Protein AF-W5SFG4-F1 (afdb_monomer_lite)

Sequence (123 aa):
GELVAGAFQVILTVKDKLEKLGNIPEISEELKGKVTDSKNKCKEFVDKVKADSDISKAEATDEHVKKAIDQINTPSGEKGGAELVKLNKSIDDLLIAANNAVNIALVELTTPDKVATSAKKTN

Organism: NCBI:txid1292392

pLDDT: mean 91.22, std 12.88, range [43.53, 98.81]

Radius of gyration: 22.15 Å; chains: 1; bounding box: 49×24×78 Å

Secondary structure (DSSP, 8-state):
-HHHHHHHHHHHHHHHHHHHHHTSTT--HHHHHHHHHHHHHHHHHHHHHHH-TTTSSTT--HHHHHHHH-TTT-TT-TTTHHHHHHHHHHHHHHHHHHHHHHHHHHHHHHSPPTTTT------

Structure (mmCIF, N/CA/C/O backbone):
data_AF-W5SFG4-F1
#
_entry.id   AF-W5SFG4-F1
#
loop_
_atom_site.group_PDB
_atom_site.id
_atom_site.type_symbol
_atom_site.label_atom_id
_atom_site.label_alt_id
_atom_site.label_comp_id
_atom_site.label_asym_id
_atom_site.label_entity_id
_atom_site.label_seq_id
_atom_site.pdbx_PDB_ins_code
_atom_site.Cartn_x
_atom_site.Cartn_y
_atom_site.Cartn_z
_atom_site.occupancy
_atom_site.B_iso_or_equiv
_atom_site.auth_seq_id
_atom_site.auth_comp_id
_atom_site.auth_asym_id
_atom_site.auth_atom_id
_atom_site.pdbx_PDB_model_num
ATOM 1 N N . GLY A 1 1 ? 15.230 -4.708 -13.954 1.00 77.50 1 GLY A N 1
ATOM 2 C CA . GLY A 1 1 ? 13.781 -5.022 -13.926 1.00 77.50 1 GLY A CA 1
ATOM 3 C C . GLY A 1 1 ? 13.362 -5.841 -12.710 1.00 77.50 1 GLY A C 1
ATOM 4 O O . GLY A 1 1 ? 12.329 -5.554 -12.120 1.00 77.50 1 GLY A O 1
ATOM 5 N N . GLU A 1 2 ? 14.156 -6.832 -12.290 1.00 88.88 2 GLU A N 1
ATOM 6 C CA . GLU A 1 2 ? 13.785 -7.789 -11.226 1.00 88.88 2 GLU A CA 1
ATOM 7 C C . GLU A 1 2 ? 13.445 -7.155 -9.869 1.00 88.88 2 GLU A C 1
ATOM 9 O O . GLU A 1 2 ? 12.466 -7.551 -9.242 1.00 88.88 2 GLU A O 1
ATOM 14 N N . LEU A 1 3 ? 14.185 -6.128 -9.436 1.00 92.88 3 LEU A N 1
ATOM 15 C CA . LEU A 1 3 ? 13.883 -5.421 -8.185 1.00 92.88 3 LEU A CA 1
ATOM 16 C C . LEU A 1 3 ? 12.477 -4.792 -8.199 1.00 92.88 3 LEU A C 1
ATOM 18 O O . LEU A 1 3 ? 11.740 -4.891 -7.219 1.00 92.88 3 LEU A O 1
ATOM 22 N N . VAL A 1 4 ? 12.080 -4.197 -9.329 1.00 92.75 4 VAL A N 1
ATOM 23 C CA . VAL A 1 4 ? 10.734 -3.626 -9.506 1.00 92.75 4 VAL A CA 1
ATOM 24 C C . VAL A 1 4 ? 9.683 -4.734 -9.523 1.00 92.75 4 VAL A C 1
ATOM 26 O O . VAL A 1 4 ? 8.631 -4.572 -8.913 1.00 92.75 4 VAL A O 1
ATOM 29 N N . ALA A 1 5 ? 9.972 -5.887 -10.137 1.00 91.19 5 ALA A N 1
ATOM 30 C CA . ALA A 1 5 ? 9.086 -7.049 -10.080 1.00 91.19 5 ALA A CA 1
ATOM 31 C C . ALA A 1 5 ? 8.894 -7.558 -8.638 1.00 91.19 5 ALA A C 1
ATOM 33 O O . ALA A 1 5 ? 7.774 -7.877 -8.242 1.00 91.19 5 ALA A O 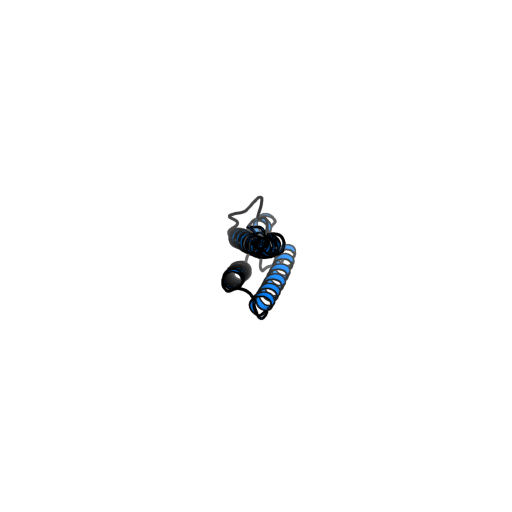1
ATOM 34 N N . GLY A 1 6 ? 9.955 -7.566 -7.825 1.00 94.00 6 GLY A N 1
ATOM 35 C CA . GLY A 1 6 ? 9.873 -7.867 -6.395 1.00 94.00 6 GLY A CA 1
ATOM 36 C C . GLY A 1 6 ? 8.975 -6.882 -5.642 1.00 94.00 6 GLY A C 1
ATOM 37 O O . GLY A 1 6 ? 8.042 -7.298 -4.955 1.00 94.00 6 GLY A O 1
ATOM 38 N N . ALA A 1 7 ? 9.189 -5.575 -5.825 1.00 94.31 7 ALA A N 1
ATOM 39 C CA . ALA A 1 7 ? 8.345 -4.537 -5.226 1.00 94.31 7 ALA A CA 1
ATOM 40 C C . ALA A 1 7 ? 6.875 -4.665 -5.665 1.00 94.31 7 ALA A C 1
ATOM 42 O O . ALA A 1 7 ? 5.959 -4.568 -4.850 1.00 94.31 7 ALA A O 1
ATOM 43 N N . PHE A 1 8 ? 6.642 -4.966 -6.940 1.00 94.44 8 PHE A N 1
ATOM 44 C CA . PHE A 1 8 ? 5.316 -5.214 -7.489 1.00 94.44 8 PHE A CA 1
ATOM 45 C C . PHE A 1 8 ? 4.600 -6.383 -6.789 1.00 94.44 8 PHE A C 1
ATOM 47 O O . PHE A 1 8 ? 3.433 -6.249 -6.420 1.00 94.44 8 PHE A O 1
ATOM 54 N N . GLN A 1 9 ? 5.292 -7.500 -6.532 1.00 96.12 9 GLN A N 1
ATOM 55 C CA . GLN A 1 9 ? 4.722 -8.633 -5.785 1.00 96.12 9 GLN A CA 1
ATOM 56 C C . GLN A 1 9 ? 4.384 -8.274 -4.331 1.00 96.12 9 GLN A C 1
ATOM 58 O O . GLN A 1 9 ? 3.355 -8.707 -3.800 1.00 96.12 9 GLN A O 1
ATOM 63 N N . VAL A 1 10 ? 5.203 -7.435 -3.691 1.00 98.00 10 VAL A N 1
ATOM 64 C CA . VAL A 1 10 ? 4.897 -6.905 -2.355 1.00 98.00 10 VAL A CA 1
ATOM 65 C C . VAL A 1 10 ? 3.605 -6.086 -2.386 1.00 98.00 10 VAL A C 1
ATOM 67 O O . VAL A 1 10 ? 2.718 -6.332 -1.571 1.00 98.00 10 VAL A O 1
ATOM 70 N N . ILE A 1 11 ? 3.436 -5.173 -3.349 1.00 97.81 11 ILE A N 1
ATOM 71 C CA . ILE A 1 11 ? 2.217 -4.348 -3.439 1.00 97.81 11 ILE A CA 1
ATOM 72 C C . ILE A 1 11 ? 0.970 -5.180 -3.772 1.00 97.81 11 ILE A C 1
ATOM 74 O O . ILE A 1 11 ? -0.102 -4.910 -3.225 1.00 97.81 11 ILE A O 1
ATOM 78 N N . LEU A 1 12 ? 1.083 -6.236 -4.585 1.00 97.69 12 LEU A N 1
ATOM 79 C CA . LEU A 1 12 ? -0.019 -7.190 -4.769 1.00 97.69 12 LEU A CA 1
ATOM 80 C C . LEU A 1 12 ? -0.413 -7.866 -3.449 1.00 97.69 12 LEU A C 1
ATOM 82 O O . LEU A 1 12 ? -1.594 -7.924 -3.115 1.00 97.69 12 LEU A O 1
ATOM 86 N N . THR A 1 13 ? 0.570 -8.281 -2.650 1.00 98.50 13 THR A N 1
ATOM 87 C CA . THR A 1 13 ? 0.316 -8.860 -1.323 1.00 98.50 13 THR A CA 1
ATOM 88 C C . THR A 1 13 ? -0.369 -7.857 -0.386 1.00 98.50 13 THR A C 1
ATOM 90 O O . THR A 1 13 ? -1.272 -8.226 0.368 1.00 98.50 13 THR A O 1
ATOM 93 N N . VAL A 1 14 ? 0.023 -6.578 -0.431 1.00 98.50 14 VAL A N 1
ATOM 94 C CA . VAL A 1 14 ? -0.636 -5.499 0.329 1.00 98.50 14 VAL A CA 1
ATOM 95 C C . VAL A 1 14 ? -2.084 -5.319 -0.125 1.00 98.50 14 VAL A C 1
ATOM 97 O O . VAL A 1 14 ? -2.979 -5.261 0.717 1.00 98.50 14 VAL A O 1
ATOM 100 N N . LYS A 1 15 ? -2.344 -5.295 -1.438 1.00 98.25 15 LYS A N 1
ATOM 101 C CA . LYS A 1 15 ? -3.702 -5.213 -1.998 1.00 98.25 15 LYS A CA 1
ATOM 102 C C . LYS A 1 15 ? -4.599 -6.342 -1.484 1.00 98.25 15 LYS A C 1
ATOM 104 O O . LYS A 1 15 ? -5.722 -6.071 -1.061 1.00 98.25 15 LYS A O 1
ATOM 109 N N . ASP A 1 16 ? -4.099 -7.574 -1.465 1.00 98.25 16 ASP A N 1
ATOM 110 C CA . ASP A 1 16 ? -4.851 -8.736 -0.978 1.00 98.25 16 ASP A CA 1
ATOM 111 C C . ASP A 1 16 ? -5.120 -8.659 0.533 1.00 98.25 16 ASP A C 1
ATOM 113 O O . ASP A 1 16 ? -6.181 -9.064 1.013 1.00 98.25 16 ASP A O 1
ATOM 117 N N . LYS A 1 17 ? -4.179 -8.112 1.313 1.00 98.31 17 LYS A N 1
ATOM 118 C CA . LYS A 1 17 ? -4.376 -7.869 2.752 1.00 98.31 17 LYS A CA 1
ATOM 119 C C . LYS A 1 17 ? -5.407 -6.771 3.015 1.00 98.31 17 LYS A C 1
ATOM 121 O O . LYS A 1 17 ? -6.240 -6.953 3.896 1.00 98.31 17 LYS A O 1
ATOM 126 N N . LEU A 1 18 ? -5.393 -5.681 2.247 1.00 98.50 18 LEU A N 1
ATOM 127 C CA . LEU A 1 18 ? -6.399 -4.616 2.334 1.00 98.50 18 LEU A CA 1
ATOM 128 C C . LEU A 1 18 ? -7.791 -5.128 1.954 1.00 98.50 18 LEU A C 1
ATOM 130 O O . LEU A 1 18 ? -8.773 -4.794 2.606 1.00 98.50 18 LEU A O 1
ATOM 134 N N . GLU A 1 19 ? -7.884 -5.992 0.944 1.00 96.81 19 GLU A N 1
ATOM 135 C CA . GLU A 1 19 ? -9.139 -6.654 0.589 1.00 96.81 19 GLU A CA 1
ATOM 136 C C . GLU A 1 19 ? -9.686 -7.513 1.730 1.00 96.81 19 GLU A C 1
ATOM 138 O O . GLU A 1 19 ? -10.862 -7.403 2.066 1.00 96.81 19 GLU A O 1
ATOM 143 N N . LYS A 1 20 ? -8.833 -8.315 2.372 1.00 97.19 20 LYS A N 1
ATOM 144 C CA . LYS A 1 20 ? -9.229 -9.087 3.557 1.00 97.19 20 LYS A CA 1
ATOM 145 C C . LYS A 1 20 ? -9.659 -8.177 4.706 1.00 97.19 20 LYS A C 1
ATOM 147 O O . LYS A 1 20 ? -10.683 -8.448 5.318 1.00 97.19 20 LYS A O 1
ATOM 152 N N . LEU A 1 21 ? -8.911 -7.102 4.962 1.00 97.38 21 LEU A N 1
ATOM 153 C CA . LEU A 1 21 ? -9.196 -6.140 6.028 1.00 97.38 21 LEU A CA 1
ATOM 154 C C . LEU A 1 21 ? -10.554 -5.449 5.835 1.00 97.38 21 LEU A C 1
ATOM 156 O O . LEU A 1 21 ? -11.327 -5.353 6.781 1.00 97.38 21 LEU A O 1
ATOM 160 N N . GLY A 1 22 ? -10.879 -5.026 4.611 1.00 95.06 22 GLY A N 1
ATOM 161 C CA . GLY A 1 22 ? -12.152 -4.362 4.300 1.00 95.06 22 GLY A CA 1
ATOM 162 C C . GLY A 1 22 ? -13.379 -5.277 4.380 1.00 95.06 22 GLY A C 1
ATOM 163 O O . GLY A 1 22 ? -14.503 -4.781 4.417 1.00 95.06 22 GLY A O 1
ATOM 164 N N . ASN A 1 23 ? -13.161 -6.595 4.422 1.00 94.50 23 ASN A N 1
ATOM 165 C CA . ASN A 1 23 ? -14.202 -7.614 4.541 1.00 94.50 23 ASN A CA 1
ATOM 166 C C . ASN A 1 23 ? -14.366 -8.141 5.977 1.00 94.50 23 ASN A C 1
ATOM 168 O O . ASN A 1 23 ? -15.191 -9.029 6.199 1.00 94.50 23 ASN A O 1
ATOM 172 N N . ILE A 1 24 ? -13.584 -7.645 6.944 1.00 94.56 24 ILE A N 1
ATOM 173 C CA . ILE A 1 24 ? -13.750 -8.029 8.349 1.00 94.56 24 ILE A CA 1
ATOM 174 C C . ILE A 1 24 ? -15.105 -7.494 8.848 1.00 94.56 24 ILE A C 1
ATOM 176 O O . ILE A 1 24 ? -15.412 -6.321 8.616 1.00 94.56 24 ILE A O 1
ATOM 180 N N . PRO A 1 25 ? -15.927 -8.324 9.518 1.00 92.69 25 PRO A N 1
ATOM 181 C CA . PRO A 1 25 ? -17.155 -7.862 10.158 1.00 92.69 25 PRO A CA 1
ATOM 182 C C . PRO A 1 25 ? -16.877 -6.730 11.154 1.00 92.69 25 PRO A C 1
ATOM 184 O O . PRO A 1 25 ? -15.813 -6.694 11.760 1.00 92.69 25 PRO A O 1
ATOM 187 N N . GLU A 1 26 ? -17.837 -5.827 11.347 1.00 92.38 26 GLU A N 1
ATOM 188 C CA . GLU A 1 26 ? -17.774 -4.775 12.383 1.00 92.38 26 GLU A CA 1
ATOM 189 C C . GLU A 1 26 ? -16.678 -3.708 12.190 1.00 92.38 26 GLU A C 1
ATOM 191 O O . GLU A 1 26 ? -16.537 -2.817 13.028 1.00 92.38 26 GLU A O 1
ATOM 196 N N . ILE A 1 27 ? -15.938 -3.718 11.072 1.00 94.19 27 ILE A N 1
ATOM 197 C CA . ILE A 1 27 ? -15.079 -2.583 10.719 1.00 94.19 27 ILE A CA 1
ATOM 198 C C . ILE A 1 27 ? -15.938 -1.319 10.568 1.00 94.19 27 ILE A C 1
ATOM 200 O O . ILE A 1 27 ? -16.971 -1.331 9.895 1.00 94.19 27 ILE A O 1
ATOM 204 N N . SER A 1 28 ? -15.517 -0.218 11.196 1.00 94.94 28 SER A N 1
ATOM 205 C CA . SER A 1 28 ? -16.245 1.047 11.094 1.00 94.94 28 SER A CA 1
ATOM 206 C C . SER A 1 28 ? -16.266 1.552 9.648 1.00 94.94 28 SER A C 1
ATOM 208 O O . SER A 1 28 ? -15.322 1.330 8.886 1.00 94.94 28 SER A O 1
ATOM 210 N N . GLU A 1 29 ? -17.320 2.277 9.265 1.00 95.50 29 GLU A N 1
ATOM 211 C CA . GLU A 1 29 ? -17.432 2.839 7.910 1.00 95.50 29 GLU A CA 1
ATOM 212 C C . GLU A 1 29 ? -16.274 3.796 7.577 1.00 95.50 29 GLU A C 1
ATOM 214 O O . GLU A 1 29 ? -15.785 3.809 6.448 1.00 95.50 29 GLU A O 1
ATOM 219 N N . GLU A 1 30 ? -15.761 4.537 8.567 1.00 95.69 30 GLU A N 1
ATOM 220 C CA . GLU A 1 30 ? -14.570 5.378 8.394 1.00 95.69 30 GLU A CA 1
ATOM 221 C C . GLU A 1 30 ? -13.333 4.546 8.020 1.00 95.69 30 GLU A C 1
ATOM 223 O O . GLU A 1 30 ? -12.659 4.835 7.024 1.00 95.69 30 GLU A O 1
ATOM 228 N N . LEU A 1 31 ? -13.038 3.490 8.789 1.00 97.88 31 LEU A N 1
ATOM 229 C CA . LEU A 1 31 ? -11.898 2.615 8.514 1.00 97.88 31 LEU A CA 1
ATOM 230 C C . LEU A 1 31 ? -12.079 1.882 7.185 1.00 97.88 31 LEU A C 1
ATOM 232 O O . LEU A 1 31 ? -11.136 1.788 6.404 1.00 97.88 31 LEU A O 1
ATOM 236 N N . LYS A 1 32 ? -13.295 1.432 6.877 1.00 97.31 32 LYS A N 1
ATOM 237 C CA . LYS A 1 32 ? -13.630 0.786 5.604 1.00 97.31 32 LYS A CA 1
ATOM 238 C C . LYS A 1 32 ? -13.411 1.710 4.405 1.00 97.31 32 LYS A C 1
ATOM 240 O O . LYS A 1 32 ? -12.873 1.272 3.383 1.00 97.31 32 LYS A O 1
ATOM 245 N N . GLY A 1 33 ? -13.769 2.988 4.535 1.00 98.06 33 GLY A N 1
ATOM 246 C CA . GLY A 1 33 ? -13.489 4.016 3.533 1.00 98.06 33 GLY A CA 1
ATOM 247 C C . GLY A 1 33 ? -11.989 4.168 3.274 1.00 98.06 33 GLY A C 1
ATOM 248 O O . GLY A 1 33 ? -11.553 4.117 2.124 1.00 98.06 33 GLY A O 1
ATOM 249 N N . LYS A 1 34 ? -11.182 4.251 4.338 1.00 98.62 34 LYS A N 1
ATOM 250 C CA . LYS A 1 34 ? -9.714 4.356 4.244 1.00 98.62 34 LYS A CA 1
ATOM 251 C C . LYS A 1 34 ? -9.058 3.098 3.670 1.00 98.62 34 LYS A C 1
ATOM 253 O O . LYS A 1 34 ? -8.191 3.202 2.811 1.00 98.62 34 LYS A O 1
ATOM 258 N N . VAL A 1 35 ? -9.520 1.908 4.060 1.00 98.62 35 VAL A N 1
ATOM 259 C CA . VAL A 1 35 ? -9.071 0.636 3.465 1.00 98.62 35 VAL A CA 1
ATOM 260 C C . VAL A 1 35 ? -9.360 0.601 1.963 1.00 98.62 35 VAL A C 1
ATOM 262 O O . VAL A 1 35 ? -8.512 0.172 1.176 1.00 98.62 35 VAL A O 1
ATOM 265 N N . THR A 1 36 ? -10.542 1.067 1.554 1.00 98.31 36 THR A N 1
ATOM 266 C CA . THR A 1 36 ? -10.934 1.134 0.140 1.00 98.31 3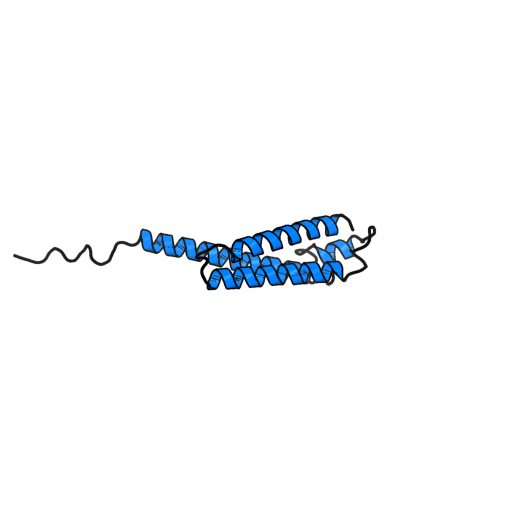6 THR A CA 1
ATOM 267 C C . THR A 1 36 ? -10.049 2.103 -0.639 1.00 98.31 36 THR A C 1
ATOM 269 O O . THR A 1 36 ? -9.590 1.757 -1.728 1.00 98.31 36 THR A O 1
ATOM 272 N N . ASP A 1 37 ? -9.757 3.279 -0.079 1.00 98.69 37 ASP A N 1
ATOM 273 C CA . ASP A 1 37 ? -8.840 4.241 -0.694 1.00 98.69 37 ASP A CA 1
ATOM 274 C C . ASP A 1 37 ? -7.437 3.643 -0.882 1.00 98.69 37 ASP A C 1
ATOM 276 O O . ASP A 1 37 ? -6.939 3.591 -2.009 1.00 98.69 37 ASP A O 1
ATOM 280 N N . SER A 1 38 ? -6.846 3.054 0.164 1.00 98.81 38 SER A N 1
ATOM 281 C CA . SER A 1 38 ? -5.544 2.382 0.049 1.00 98.81 38 SER A CA 1
ATOM 282 C C . SER A 1 38 ? -5.552 1.248 -0.976 1.00 98.81 38 SER A C 1
ATOM 284 O O . SER A 1 38 ? -4.607 1.101 -1.753 1.00 98.81 38 SER A O 1
ATOM 286 N N . LYS A 1 39 ? -6.634 0.459 -1.049 1.00 98.50 39 LYS A N 1
ATOM 287 C CA . LYS A 1 39 ? -6.781 -0.607 -2.054 1.00 98.50 39 LYS A CA 1
ATOM 288 C C . LYS A 1 39 ? -6.797 -0.033 -3.474 1.00 98.50 39 LYS A C 1
ATOM 290 O O . LYS A 1 39 ? -6.170 -0.607 -4.371 1.00 98.50 39 LYS A O 1
ATOM 295 N N . ASN A 1 40 ? -7.470 1.098 -3.682 1.00 98.56 40 ASN A N 1
ATOM 296 C CA . ASN A 1 40 ? -7.481 1.799 -4.963 1.00 98.56 40 ASN A CA 1
ATOM 297 C C . ASN A 1 40 ? -6.087 2.334 -5.317 1.00 98.56 40 ASN A C 1
ATOM 299 O O . ASN A 1 40 ? -5.653 2.165 -6.455 1.00 98.56 40 ASN A O 1
ATOM 303 N N . LYS A 1 41 ? -5.331 2.867 -4.347 1.00 98.75 41 LYS A N 1
ATOM 304 C CA . LYS A 1 41 ? -3.939 3.299 -4.563 1.00 98.75 41 LYS A CA 1
ATOM 305 C C . LYS A 1 41 ? -2.983 2.152 -4.882 1.00 98.75 41 LYS A C 1
ATOM 307 O O . LYS A 1 41 ? -2.137 2.307 -5.761 1.00 98.75 41 LYS A O 1
ATOM 312 N N . CYS A 1 42 ? -3.169 0.970 -4.287 1.00 98.38 42 CYS A N 1
ATOM 313 C CA . CYS A 1 42 ? -2.450 -0.231 -4.723 1.00 98.38 42 CYS A CA 1
ATOM 314 C C . CYS A 1 42 ? -2.732 -0.547 -6.196 1.00 98.38 42 CYS A C 1
ATOM 316 O O . CYS A 1 42 ? -1.815 -0.885 -6.943 1.00 98.38 42 CYS A O 1
ATOM 318 N N . LYS A 1 43 ? -3.999 -0.448 -6.620 1.00 97.88 43 LYS A N 1
ATOM 319 C CA . LYS A 1 43 ? -4.390 -0.695 -8.011 1.00 97.88 43 LYS A CA 1
ATOM 320 C C . LYS A 1 43 ? -3.763 0.331 -8.960 1.00 97.88 43 LYS A C 1
ATOM 322 O O . LYS A 1 43 ? -3.215 -0.078 -9.975 1.00 97.88 43 LYS A O 1
ATOM 327 N N . GLU A 1 44 ? -3.790 1.619 -8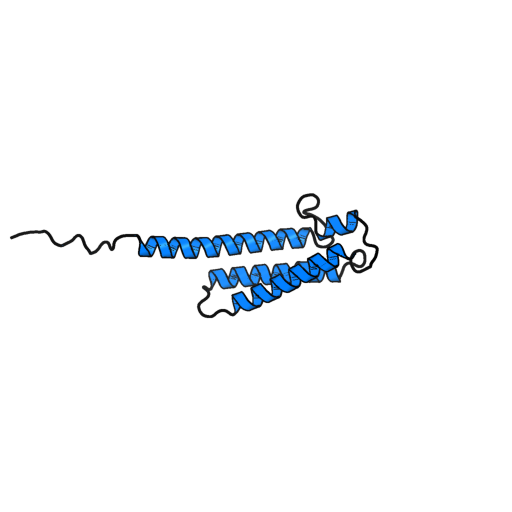.614 1.00 98.25 44 GLU A N 1
ATOM 328 C CA . GLU A 1 44 ? -3.143 2.685 -9.397 1.00 98.25 44 GLU A CA 1
ATOM 329 C C . GLU A 1 44 ? -1.650 2.390 -9.627 1.00 98.25 44 GLU A C 1
ATOM 331 O O . GLU A 1 44 ? -1.190 2.427 -10.768 1.00 98.25 44 GLU A O 1
ATOM 336 N N . PHE A 1 45 ? -0.911 2.020 -8.573 1.00 97.81 45 PHE A N 1
ATOM 337 C CA . PHE A 1 45 ? 0.502 1.640 -8.684 1.00 97.81 45 PHE A CA 1
ATOM 338 C C . PHE A 1 45 ? 0.708 0.417 -9.588 1.00 97.81 45 PHE A C 1
ATOM 340 O O . PHE A 1 45 ? 1.522 0.444 -10.510 1.00 97.81 45 PHE A O 1
ATOM 347 N N . VAL A 1 46 ? -0.046 -0.658 -9.342 1.00 96.19 46 VAL A N 1
ATOM 348 C CA . VAL A 1 46 ? 0.047 -1.916 -10.100 1.00 96.19 46 VAL A CA 1
ATOM 349 C C . VAL A 1 46 ? -0.231 -1.688 -11.583 1.00 96.19 46 VAL A C 1
ATOM 351 O O . VAL A 1 46 ? 0.492 -2.215 -12.428 1.00 96.19 46 VAL A O 1
ATOM 354 N N . ASP A 1 47 ? -1.258 -0.908 -11.908 1.00 96.12 47 ASP A N 1
ATOM 355 C CA . ASP A 1 47 ? -1.626 -0.613 -13.290 1.00 96.12 47 ASP A CA 1
ATOM 356 C C . ASP A 1 47 ? -0.564 0.249 -13.977 1.00 96.12 47 ASP A C 1
ATOM 358 O O . ASP A 1 47 ? -0.199 -0.040 -15.117 1.00 96.12 47 ASP A O 1
ATOM 362 N N . LYS A 1 48 ? -0.013 1.251 -13.275 1.00 95.75 48 LYS A N 1
ATOM 363 C CA . LYS A 1 48 ? 1.087 2.072 -13.793 1.00 95.75 48 LYS A CA 1
ATOM 364 C C . LYS A 1 48 ? 2.305 1.213 -14.133 1.00 95.75 48 LYS A C 1
ATOM 366 O O . LYS A 1 48 ? 2.813 1.305 -15.246 1.00 95.75 48 LYS A O 1
ATOM 371 N N . VAL A 1 49 ? 2.734 0.352 -13.208 1.00 93.19 49 VAL A N 1
ATOM 372 C CA . VAL A 1 49 ? 3.910 -0.510 -13.404 1.00 93.19 49 VAL A CA 1
ATOM 373 C C . VAL A 1 49 ? 3.701 -1.506 -14.547 1.00 93.19 49 VAL A C 1
ATOM 375 O O . VAL A 1 49 ? 4.619 -1.743 -15.326 1.00 93.19 49 VAL A O 1
ATOM 378 N N . LYS A 1 50 ? 2.493 -2.068 -14.694 1.00 91.81 50 LYS A N 1
ATOM 379 C CA . LYS A 1 50 ? 2.166 -2.979 -15.805 1.00 91.81 50 LYS A CA 1
ATOM 380 C C . LYS A 1 50 ? 2.158 -2.298 -17.170 1.00 91.81 50 LYS A C 1
ATOM 382 O O . LYS A 1 50 ? 2.470 -2.948 -18.163 1.00 91.81 50 LYS A O 1
ATOM 387 N N . ALA A 1 51 ? 1.738 -1.037 -17.226 1.00 92.69 51 ALA A N 1
ATOM 388 C CA . ALA A 1 51 ? 1.631 -0.287 -18.473 1.00 92.69 51 ALA A CA 1
ATOM 389 C C . ALA A 1 51 ? 2.989 0.221 -18.988 1.00 92.69 51 ALA A C 1
ATOM 391 O O . ALA A 1 51 ? 3.091 0.600 -20.154 1.00 92.69 51 ALA A O 1
ATOM 392 N N . ASP A 1 52 ? 4.023 0.241 -18.144 1.00 91.75 52 ASP A N 1
ATOM 393 C CA . ASP A 1 52 ? 5.322 0.815 -18.477 1.00 91.75 52 ASP A CA 1
ATOM 394 C C . ASP A 1 52 ? 6.300 -0.238 -19.027 1.00 91.75 52 ASP A C 1
ATOM 396 O O . ASP A 1 52 ? 6.801 -1.114 -18.316 1.00 91.75 52 ASP A O 1
ATOM 400 N N . SER A 1 53 ? 6.603 -0.125 -20.323 1.00 89.19 53 SER A N 1
ATOM 401 C CA . SER A 1 53 ? 7.459 -1.077 -21.035 1.00 89.19 53 SER A CA 1
ATOM 402 C C . SER A 1 53 ? 8.935 -1.035 -20.641 1.00 89.19 53 SER A C 1
ATOM 404 O O . SER A 1 53 ? 9.682 -1.936 -21.032 1.00 89.19 53 SER A O 1
ATOM 406 N N . ASP A 1 54 ? 9.377 0.006 -19.934 1.00 88.44 54 ASP A N 1
ATOM 407 C CA . ASP A 1 54 ? 10.787 0.200 -19.584 1.00 88.44 54 ASP A CA 1
ATOM 408 C C . ASP A 1 54 ? 11.165 -0.548 -18.304 1.00 88.44 54 ASP A C 1
ATOM 410 O O . ASP A 1 54 ? 12.329 -0.892 -18.100 1.00 88.44 54 ASP A O 1
ATOM 414 N N . ILE A 1 55 ? 10.177 -0.826 -17.449 1.00 86.00 55 ILE A N 1
ATOM 415 C CA . ILE A 1 55 ? 10.344 -1.604 -16.215 1.00 86.00 55 ILE A CA 1
ATOM 416 C C . ILE A 1 55 ? 9.756 -3.013 -16.306 1.00 86.00 55 ILE A C 1
ATOM 418 O O . ILE A 1 55 ? 10.179 -3.885 -15.548 1.00 86.00 55 ILE A O 1
ATOM 422 N N . SER A 1 56 ? 8.855 -3.279 -17.260 1.00 74.31 56 SER A N 1
ATOM 423 C CA . SER A 1 56 ? 8.295 -4.617 -17.504 1.00 74.31 56 SER A CA 1
ATOM 424 C C . SER A 1 56 ? 9.256 -5.579 -18.226 1.00 74.31 56 SER A C 1
ATOM 426 O O . SER A 1 56 ? 8.892 -6.723 -18.498 1.00 74.31 56 SER A O 1
ATOM 428 N N . LYS A 1 57 ? 10.467 -5.126 -18.574 1.00 72.12 57 LYS A N 1
ATOM 429 C CA . LYS A 1 57 ? 11.522 -5.906 -19.240 1.00 72.12 57 LYS A CA 1
ATOM 430 C C . LYS A 1 57 ? 12.685 -6.174 -18.276 1.00 72.12 57 LYS A C 1
ATOM 432 O O . LYS A 1 57 ? 12.878 -5.456 -17.292 1.00 72.12 57 LYS A O 1
ATOM 437 N N . ALA A 1 58 ? 13.491 -7.199 -18.564 1.00 67.69 58 ALA A N 1
ATOM 438 C CA . ALA A 1 58 ? 14.626 -7.586 -17.718 1.00 67.69 58 ALA A CA 1
ATOM 439 C C . ALA A 1 58 ? 15.623 -6.423 -17.493 1.00 67.69 58 ALA A C 1
ATOM 441 O O . ALA A 1 58 ? 16.083 -6.211 -16.367 1.00 67.69 58 ALA A O 1
ATOM 442 N N . GLU A 1 59 ? 15.842 -5.585 -18.511 1.00 79.06 59 GLU A N 1
ATOM 443 C CA . GLU A 1 59 ? 16.879 -4.540 -18.551 1.00 79.06 59 GLU A CA 1
ATOM 444 C C . GLU A 1 59 ? 16.407 -3.134 -18.123 1.00 79.06 59 GLU A C 1
ATOM 446 O O . GLU A 1 59 ? 16.731 -2.129 -18.751 1.00 79.06 59 GLU A O 1
ATOM 451 N N . ALA A 1 60 ? 15.627 -3.025 -17.043 1.00 88.81 60 ALA A N 1
ATOM 452 C CA . ALA A 1 60 ? 15.350 -1.703 -16.463 1.00 88.81 60 ALA A CA 1
ATOM 453 C C . ALA A 1 60 ? 16.647 -1.054 -15.940 1.00 88.81 60 ALA A C 1
ATOM 455 O O . ALA A 1 60 ? 17.333 -1.661 -15.115 1.00 88.81 60 ALA A O 1
ATOM 456 N N . THR A 1 61 ? 16.941 0.173 -16.381 1.00 93.12 61 THR A N 1
ATOM 457 C CA . THR A 1 61 ? 18.072 0.974 -15.889 1.00 93.12 61 THR A CA 1
ATOM 458 C C . THR A 1 61 ? 17.835 1.446 -14.455 1.00 93.12 61 THR A C 1
ATOM 460 O O . THR A 1 61 ? 16.691 1.535 -14.002 1.00 93.12 61 THR A O 1
ATOM 463 N N . ASP A 1 62 ? 18.900 1.829 -13.753 1.00 93.69 62 ASP A N 1
ATOM 464 C CA . ASP A 1 62 ? 18.804 2.393 -12.401 1.00 93.69 62 ASP A CA 1
ATOM 465 C C . ASP A 1 62 ? 17.865 3.602 -12.330 1.00 93.69 62 ASP A C 1
ATOM 467 O O . ASP A 1 62 ? 17.111 3.755 -11.370 1.00 93.69 62 ASP A O 1
ATOM 471 N N . GLU A 1 63 ? 17.874 4.457 -13.354 1.00 95.00 63 GLU A N 1
ATOM 472 C CA . GLU A 1 63 ? 16.973 5.607 -13.433 1.00 95.00 63 GLU A CA 1
ATOM 473 C C . GLU A 1 63 ? 15.504 5.169 -13.525 1.00 95.00 63 GLU A C 1
ATOM 475 O O . GLU A 1 63 ? 14.648 5.718 -12.828 1.00 95.00 63 GLU A O 1
ATOM 480 N N . HIS A 1 64 ? 15.203 4.154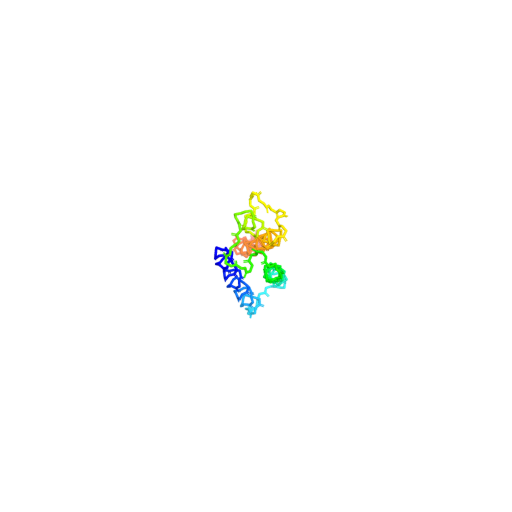 -14.342 1.00 94.81 64 HIS A N 1
ATOM 481 C CA . HIS A 1 64 ? 13.850 3.610 -14.454 1.00 94.81 64 HIS A CA 1
ATOM 482 C C . HIS A 1 64 ? 13.389 2.951 -13.156 1.00 94.81 64 HIS A C 1
ATOM 484 O O . HIS A 1 64 ? 12.253 3.165 -12.734 1.00 94.81 64 HIS A O 1
ATOM 490 N N . VAL A 1 65 ? 14.273 2.199 -12.494 1.00 95.19 65 VAL A N 1
ATOM 491 C CA . VAL A 1 65 ? 13.993 1.595 -11.187 1.00 95.19 65 VAL A CA 1
ATOM 492 C C . VAL A 1 65 ? 13.683 2.683 -10.155 1.00 95.19 65 VAL A C 1
ATOM 494 O O . VAL A 1 65 ? 12.654 2.609 -9.486 1.00 95.19 65 VAL A O 1
ATOM 497 N N . LYS A 1 66 ? 14.498 3.741 -10.071 1.00 96.38 66 LYS A N 1
ATOM 498 C CA . LYS A 1 66 ? 14.261 4.868 -9.152 1.00 96.38 66 LYS A CA 1
ATOM 499 C C . LYS A 1 66 ? 12.918 5.552 -9.406 1.00 96.38 66 LYS A C 1
ATOM 501 O O . LYS A 1 66 ? 12.126 5.704 -8.482 1.00 96.38 66 LYS A O 1
ATOM 506 N N . LYS A 1 67 ? 12.599 5.856 -10.669 1.00 96.69 67 LYS A N 1
ATOM 507 C CA . LYS A 1 67 ? 11.301 6.434 -11.068 1.00 96.69 67 LYS A CA 1
ATOM 508 C C . LYS A 1 67 ? 10.095 5.530 -10.770 1.00 96.69 67 LYS A C 1
ATOM 510 O O . LYS A 1 67 ? 8.966 6.020 -10.810 1.00 96.69 67 LYS A O 1
ATOM 515 N N . ALA A 1 68 ? 10.302 4.242 -10.501 1.00 95.81 68 ALA A N 1
ATOM 516 C CA . ALA A 1 68 ? 9.239 3.305 -10.156 1.00 95.81 68 ALA A CA 1
ATOM 517 C C . ALA A 1 68 ? 9.061 3.121 -8.641 1.00 95.81 68 ALA A C 1
ATOM 519 O O . ALA A 1 68 ? 7.924 3.032 -8.185 1.00 95.81 68 ALA A O 1
ATOM 520 N N . ILE A 1 69 ? 10.152 3.041 -7.864 1.00 96.75 69 ILE A N 1
ATOM 521 C CA . ILE A 1 69 ? 10.084 2.596 -6.456 1.00 96.75 69 ILE A CA 1
ATOM 522 C C . ILE A 1 69 ? 10.871 3.450 -5.448 1.00 96.75 69 ILE A C 1
ATOM 524 O O . ILE A 1 69 ? 10.713 3.247 -4.245 1.00 96.75 69 ILE A O 1
ATOM 528 N N . ASP A 1 70 ? 11.698 4.406 -5.883 1.00 97.38 70 ASP A N 1
ATOM 529 C CA . ASP A 1 70 ? 12.436 5.290 -4.970 1.00 97.38 70 ASP A CA 1
ATOM 530 C C . ASP A 1 70 ? 11.588 6.509 -4.593 1.00 97.38 70 ASP A C 1
ATOM 532 O O . ASP A 1 70 ? 11.682 7.588 -5.177 1.00 97.38 70 ASP A O 1
ATOM 536 N N . GLN A 1 71 ? 10.743 6.328 -3.583 1.00 94.94 71 GLN A N 1
ATOM 537 C CA . GLN A 1 71 ? 9.861 7.385 -3.091 1.00 94.94 71 GLN A CA 1
ATOM 538 C C . GLN A 1 71 ? 10.587 8.552 -2.402 1.00 94.94 71 GLN A C 1
ATOM 540 O O . GLN A 1 71 ? 9.976 9.595 -2.195 1.00 94.94 71 GLN A O 1
ATOM 545 N N . ILE A 1 72 ? 11.853 8.386 -2.004 1.00 94.75 72 ILE A N 1
ATOM 546 C CA . ILE A 1 72 ? 12.591 9.414 -1.257 1.00 94.75 72 ILE A CA 1
ATOM 547 C C . ILE A 1 72 ? 13.308 10.329 -2.240 1.00 94.75 72 ILE A C 1
ATOM 549 O O . ILE A 1 72 ? 13.135 11.546 -2.203 1.00 94.75 72 ILE A O 1
ATOM 553 N N . ASN A 1 73 ? 14.095 9.744 -3.142 1.00 96.56 73 ASN A N 1
ATOM 554 C CA . ASN A 1 73 ? 14.898 10.516 -4.084 1.00 96.56 73 ASN A CA 1
ATOM 555 C C . ASN A 1 73 ? 14.144 10.803 -5.385 1.00 96.56 73 ASN A C 1
ATOM 557 O O . ASN A 1 73 ? 14.569 11.650 -6.168 1.00 96.56 73 ASN A O 1
ATOM 561 N N . THR A 1 74 ? 13.053 10.087 -5.670 1.00 96.44 74 THR A N 1
ATOM 562 C CA . THR A 1 74 ? 12.267 10.250 -6.903 1.00 96.44 74 THR A CA 1
ATOM 563 C C . THR A 1 74 ? 10.749 10.199 -6.640 1.00 96.44 74 THR A C 1
ATOM 565 O O . THR A 1 74 ? 10.029 9.451 -7.304 1.00 96.44 74 THR A O 1
ATOM 568 N N . PRO A 1 75 ? 10.211 11.024 -5.714 1.00 95.50 75 PRO A N 1
ATOM 569 C CA . PRO A 1 75 ? 8.801 10.975 -5.300 1.00 95.50 75 PRO A CA 1
ATOM 570 C C . PRO A 1 75 ? 7.809 11.274 -6.433 1.00 95.50 75 PRO A C 1
ATOM 572 O O . PRO A 1 75 ? 6.686 10.783 -6.424 1.00 95.50 75 PRO A O 1
ATOM 575 N N . SER A 1 76 ? 8.225 12.054 -7.433 1.00 96.94 76 SER A N 1
ATOM 576 C CA . SER A 1 76 ? 7.440 12.337 -8.644 1.00 96.94 76 SER A CA 1
ATOM 577 C C . SER A 1 76 ? 7.760 11.368 -9.786 1.00 96.94 76 SER A C 1
ATOM 579 O O . SER A 1 76 ? 7.563 11.697 -10.952 1.00 96.94 76 SER A O 1
ATOM 581 N N . GLY A 1 77 ? 8.311 10.194 -9.469 1.00 96.06 77 GLY A N 1
ATOM 582 C CA . GLY A 1 77 ? 8.703 9.188 -10.443 1.00 96.06 77 GLY A CA 1
ATOM 583 C C . GLY A 1 77 ? 7.526 8.755 -11.316 1.00 96.06 77 GLY A C 1
ATOM 584 O O . GLY A 1 77 ? 6.513 8.260 -10.827 1.00 96.06 77 GLY A O 1
ATOM 585 N N . GLU A 1 78 ? 7.665 8.937 -12.626 1.00 95.44 78 GLU A N 1
ATOM 586 C CA . GLU A 1 78 ? 6.564 8.779 -13.587 1.00 95.44 78 GLU A CA 1
ATOM 587 C C . GLU A 1 78 ? 6.217 7.313 -13.902 1.00 95.44 78 GLU A C 1
ATOM 589 O O . GLU A 1 78 ? 5.202 7.045 -14.550 1.00 95.44 78 GLU A O 1
ATOM 594 N N . LYS A 1 79 ? 7.038 6.369 -13.417 1.00 95.06 79 LYS A N 1
ATOM 595 C CA . LYS A 1 79 ? 6.933 4.923 -13.674 1.00 95.06 79 LYS A CA 1
ATOM 596 C C . LYS A 1 79 ? 6.325 4.135 -12.506 1.00 95.06 79 LYS A C 1
ATOM 598 O O . LYS A 1 79 ? 6.502 2.925 -12.416 1.00 95.06 79 LYS A O 1
ATOM 603 N N . GLY A 1 80 ? 5.652 4.822 -11.585 1.00 95.31 80 GLY A N 1
ATOM 604 C CA . GLY A 1 80 ? 5.054 4.233 -10.383 1.00 95.31 80 GLY A CA 1
ATOM 605 C C . GLY A 1 80 ? 5.466 4.923 -9.085 1.00 95.31 80 GLY A C 1
ATOM 606 O O . GLY A 1 80 ? 4.770 4.769 -8.086 1.00 95.31 80 GLY A O 1
ATOM 607 N N . GLY A 1 81 ? 6.543 5.718 -9.083 1.00 97.12 81 GLY A N 1
ATOM 608 C CA . GLY A 1 81 ? 7.011 6.416 -7.882 1.00 97.12 81 GLY A CA 1
ATOM 609 C C . GLY A 1 81 ? 5.951 7.360 -7.306 1.00 97.12 81 GLY A C 1
ATOM 610 O O . GLY A 1 81 ? 5.673 7.322 -6.108 1.00 97.12 81 GLY A O 1
ATOM 611 N N . ALA A 1 82 ? 5.279 8.130 -8.164 1.00 98.12 82 ALA A N 1
ATOM 612 C CA . ALA A 1 82 ? 4.198 9.024 -7.753 1.00 98.12 82 ALA A CA 1
ATOM 613 C C . ALA A 1 82 ? 2.982 8.267 -7.186 1.00 98.12 82 ALA A C 1
ATOM 615 O O . ALA A 1 82 ? 2.362 8.707 -6.214 1.00 98.12 82 ALA A O 1
ATOM 616 N N . GLU A 1 83 ? 2.620 7.125 -7.773 1.00 98.44 83 GLU A N 1
ATOM 617 C CA . GLU A 1 83 ? 1.559 6.255 -7.263 1.00 98.44 83 GLU A CA 1
ATOM 618 C C . GLU A 1 83 ? 1.946 5.604 -5.929 1.00 98.44 83 GLU A C 1
ATOM 620 O O . GLU A 1 83 ? 1.109 5.520 -5.029 1.00 98.44 83 GLU A O 1
ATOM 625 N N . LEU A 1 84 ? 3.212 5.213 -5.759 1.00 98.19 84 LEU A N 1
ATOM 626 C CA . LEU A 1 84 ? 3.726 4.648 -4.513 1.00 98.19 84 LEU A CA 1
ATOM 627 C C . LEU A 1 84 ? 3.686 5.667 -3.366 1.00 98.19 84 LEU A C 1
ATOM 629 O O . LEU A 1 84 ? 3.274 5.320 -2.262 1.00 98.19 84 LEU A O 1
ATOM 633 N N . VAL A 1 85 ? 4.027 6.934 -3.623 1.00 98.50 85 VAL A N 1
ATOM 634 C CA . VAL A 1 85 ? 3.897 8.018 -2.631 1.00 98.50 85 VAL A CA 1
ATOM 635 C C . VAL A 1 85 ? 2.441 8.195 -2.191 1.00 98.50 85 VAL A C 1
ATOM 637 O O . VAL A 1 85 ? 2.160 8.308 -0.997 1.00 98.50 85 VAL A O 1
ATOM 640 N N . LYS A 1 86 ? 1.492 8.180 -3.137 1.00 98.62 86 LYS A N 1
ATOM 641 C CA . LYS A 1 86 ? 0.055 8.256 -2.818 1.00 98.62 86 LYS A CA 1
ATOM 642 C C . LYS A 1 86 ? -0.401 7.053 -1.995 1.00 98.62 86 LYS A C 1
ATOM 644 O O . LYS A 1 86 ? -1.165 7.226 -1.048 1.00 98.62 86 LYS A O 1
ATOM 649 N N . LEU A 1 87 ? 0.070 5.855 -2.343 1.00 98.62 87 LEU A N 1
ATOM 650 C CA . LEU A 1 87 ? -0.217 4.643 -1.587 1.00 98.62 87 LEU A CA 1
ATOM 651 C C . LEU A 1 87 ? 0.296 4.751 -0.150 1.00 98.62 87 LEU A C 1
ATOM 653 O O . LEU A 1 87 ? -0.492 4.547 0.771 1.00 98.62 87 LEU A O 1
ATOM 657 N N . ASN A 1 88 ? 1.559 5.131 0.053 1.00 98.19 88 ASN A N 1
ATOM 658 C CA . ASN A 1 88 ? 2.124 5.279 1.396 1.00 98.19 88 ASN A CA 1
ATOM 659 C C . ASN A 1 88 ? 1.340 6.287 2.232 1.00 98.19 88 ASN A C 1
ATOM 661 O O . ASN A 1 88 ? 0.926 5.953 3.337 1.00 98.19 88 ASN A O 1
ATOM 665 N N . LYS A 1 89 ? 0.996 7.447 1.660 1.00 98.62 89 LYS A N 1
ATOM 666 C CA . LYS A 1 89 ? 0.131 8.415 2.341 1.00 98.62 89 LYS A CA 1
ATOM 667 C C . LYS A 1 89 ? -1.222 7.817 2.750 1.00 98.62 89 LYS A C 1
ATOM 669 O O . LYS A 1 89 ? -1.654 8.011 3.879 1.00 98.62 89 LYS A O 1
ATOM 674 N N . SER A 1 90 ? -1.887 7.077 1.860 1.00 98.81 90 SER A N 1
ATOM 675 C CA . SER A 1 90 ? -3.183 6.463 2.189 1.00 98.81 90 SER A CA 1
ATOM 676 C C . SER A 1 90 ? -3.073 5.415 3.308 1.00 98.81 90 SER A C 1
ATOM 678 O O . SER A 1 90 ? -3.971 5.306 4.139 1.00 98.81 90 SER A O 1
ATOM 680 N N . ILE A 1 91 ? -1.969 4.656 3.351 1.00 98.69 91 ILE A N 1
ATOM 681 C CA . ILE A 1 91 ? -1.709 3.661 4.398 1.00 98.69 91 ILE A CA 1
ATOM 682 C C . ILE A 1 91 ? -1.412 4.358 5.731 1.00 98.69 91 ILE A C 1
ATOM 684 O O . ILE A 1 91 ? -1.924 3.918 6.760 1.00 98.69 91 ILE A O 1
ATOM 688 N N . ASP A 1 92 ? -0.657 5.459 5.722 1.00 98.81 92 ASP A N 1
ATOM 689 C CA . ASP A 1 92 ? -0.425 6.283 6.913 1.00 98.81 92 ASP A CA 1
ATOM 690 C C . ASP A 1 92 ? -1.748 6.838 7.458 1.00 98.81 92 ASP A C 1
ATOM 692 O O . ASP A 1 92 ? -2.044 6.709 8.647 1.00 98.81 92 ASP A O 1
ATOM 696 N N . ASP A 1 93 ? -2.599 7.377 6.581 1.00 98.75 93 ASP A N 1
ATOM 697 C CA . ASP A 1 93 ? -3.917 7.901 6.944 1.00 98.75 93 ASP A CA 1
ATOM 698 C C . ASP A 1 93 ? -4.855 6.809 7.497 1.00 98.75 93 ASP A C 1
ATOM 700 O O . ASP A 1 93 ? -5.709 7.100 8.346 1.00 98.75 93 ASP A O 1
ATOM 704 N N . LEU A 1 94 ? -4.723 5.564 7.022 1.00 98.69 94 LEU A N 1
ATOM 705 C CA . LEU A 1 94 ? -5.422 4.392 7.556 1.00 98.69 94 LEU A CA 1
ATOM 706 C C . LEU A 1 94 ? -4.892 4.008 8.944 1.00 98.69 94 LEU A C 1
ATOM 708 O O . LEU A 1 94 ? -5.685 3.786 9.860 1.00 98.69 94 LEU A O 1
ATOM 712 N N . LEU A 1 95 ? -3.570 3.963 9.121 1.00 98.75 95 LEU A N 1
ATOM 713 C CA . LEU A 1 95 ? -2.934 3.628 10.396 1.00 98.75 95 LEU A CA 1
ATOM 714 C C . LEU A 1 95 ? -3.267 4.659 11.482 1.00 98.75 95 LEU A C 1
ATOM 716 O O . LEU A 1 95 ? -3.582 4.285 12.611 1.00 98.75 95 LEU A O 1
ATOM 720 N N . ILE A 1 96 ? -3.258 5.949 11.139 1.00 98.62 96 ILE A N 1
ATOM 721 C CA . ILE A 1 96 ? -3.660 7.032 12.046 1.00 98.62 96 ILE A CA 1
ATOM 722 C C . ILE A 1 96 ? -5.103 6.830 12.517 1.00 98.62 96 ILE A C 1
ATOM 724 O O . ILE A 1 96 ? -5.372 6.906 13.714 1.00 98.62 96 ILE A O 1
ATOM 728 N N . ALA A 1 97 ? -6.027 6.528 11.603 1.00 98.31 97 ALA A N 1
ATOM 729 C CA . ALA A 1 97 ? -7.427 6.306 11.959 1.00 98.31 97 ALA A CA 1
ATOM 730 C C . ALA A 1 97 ? -7.610 5.079 12.864 1.00 98.31 97 ALA A C 1
ATOM 732 O O . ALA A 1 97 ? -8.345 5.143 13.849 1.00 98.31 97 ALA A O 1
ATOM 733 N N . ALA A 1 98 ? -6.897 3.986 12.578 1.00 97.88 98 ALA A N 1
ATOM 734 C CA . ALA A 1 98 ? -6.929 2.786 13.409 1.00 97.88 98 ALA A CA 1
ATOM 735 C C . ALA A 1 98 ? -6.406 3.065 14.830 1.00 97.88 98 ALA A C 1
ATOM 737 O O . ALA A 1 98 ? -7.053 2.701 15.811 1.00 97.88 98 ALA A O 1
ATOM 738 N N . ASN A 1 99 ? -5.281 3.775 14.951 1.00 98.44 99 ASN A N 1
ATOM 739 C CA . ASN A 1 99 ? -4.724 4.166 16.247 1.00 98.44 99 ASN A CA 1
ATOM 740 C C . ASN A 1 99 ? -5.661 5.108 17.017 1.00 98.44 99 ASN A C 1
ATOM 742 O O . ASN A 1 99 ? -5.820 4.962 18.228 1.00 98.44 99 ASN A O 1
ATOM 746 N N . ASN A 1 100 ? -6.319 6.044 16.330 1.00 97.69 100 ASN A N 1
ATOM 747 C CA . ASN A 1 100 ? -7.294 6.938 16.952 1.00 97.69 100 ASN A CA 1
ATOM 748 C C . ASN A 1 100 ? -8.500 6.173 17.505 1.00 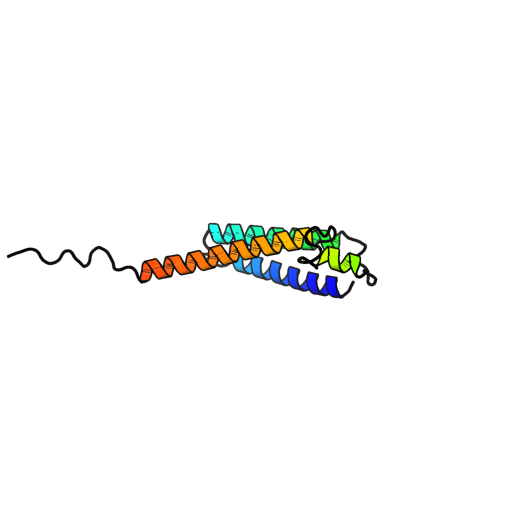97.69 100 ASN A C 1
ATOM 750 O O . ASN A 1 100 ? -8.906 6.441 18.633 1.00 97.69 100 ASN A O 1
ATOM 754 N N . ALA A 1 101 ? -9.030 5.195 16.765 1.00 95.94 101 ALA A N 1
ATOM 755 C CA . ALA A 1 101 ? -10.130 4.357 17.241 1.00 95.94 101 ALA A CA 1
ATOM 756 C C . ALA A 1 101 ? -9.756 3.591 18.524 1.00 95.94 101 ALA A C 1
ATOM 758 O O . ALA A 1 101 ? -10.532 3.568 19.479 1.00 95.94 101 ALA A O 1
ATOM 759 N N . VAL A 1 102 ? -8.538 3.035 18.587 1.00 96.75 102 VAL A N 1
ATOM 760 C CA . VAL A 1 102 ? -8.017 2.369 19.796 1.00 96.75 102 VAL A CA 1
ATOM 761 C C . VAL A 1 102 ? -7.883 3.351 20.962 1.00 96.75 102 VAL A C 1
ATOM 763 O O . VAL A 1 102 ? -8.302 3.044 22.077 1.00 96.75 102 VAL A O 1
ATOM 766 N N . ASN A 1 103 ? -7.334 4.542 20.716 1.00 97.25 103 ASN A N 1
ATOM 767 C CA . ASN A 1 103 ? -7.160 5.558 21.752 1.00 97.25 103 ASN A CA 1
ATOM 768 C C . ASN A 1 103 ? -8.500 6.051 22.313 1.00 97.25 103 ASN A C 1
ATOM 770 O O . ASN A 1 103 ? -8.614 6.228 23.522 1.00 97.25 103 ASN A O 1
ATOM 774 N N . ILE A 1 104 ? -9.516 6.237 21.464 1.00 95.50 104 ILE A N 1
ATOM 775 C CA . ILE A 1 104 ? -10.868 6.617 21.897 1.00 95.50 104 ILE A CA 1
ATOM 776 C C . ILE A 1 104 ? -11.448 5.541 22.817 1.00 95.50 104 ILE A C 1
ATOM 778 O O . ILE A 1 104 ? -11.838 5.859 23.937 1.00 95.50 104 ILE A O 1
ATOM 782 N N . ALA A 1 105 ? -11.412 4.271 22.401 1.00 94.56 105 ALA A N 1
ATOM 783 C CA . ALA A 1 105 ? -11.919 3.166 23.214 1.00 94.56 105 ALA A CA 1
ATOM 784 C C . ALA A 1 105 ? -11.197 3.062 24.574 1.00 94.56 105 ALA A C 1
ATOM 786 O O . ALA A 1 105 ? -11.820 2.807 25.605 1.00 94.56 105 ALA A O 1
ATOM 787 N N . LEU A 1 106 ? -9.882 3.307 24.603 1.00 96.31 106 LEU A N 1
ATOM 788 C CA . LEU A 1 106 ? -9.106 3.331 25.844 1.00 96.31 106 LEU A CA 1
ATOM 789 C C . LEU A 1 106 ? -9.513 4.491 26.765 1.00 96.31 106 LEU A C 1
ATOM 791 O O . LEU A 1 106 ? -9.621 4.310 27.979 1.00 96.31 106 LEU A O 1
ATOM 795 N N . VAL A 1 107 ? -9.732 5.684 26.210 1.00 95.56 107 VAL A N 1
ATOM 796 C CA . VAL A 1 107 ? -10.185 6.851 26.978 1.00 95.56 107 VAL A CA 1
ATOM 797 C C . VAL A 1 107 ? -11.576 6.604 27.556 1.00 95.56 107 VAL A C 1
ATOM 799 O O . VAL A 1 107 ? -11.794 6.874 28.736 1.00 95.56 107 VAL A O 1
ATOM 802 N N . GLU A 1 108 ? -12.496 6.036 26.777 1.00 93.00 108 GLU A N 1
ATOM 803 C CA . GLU A 1 108 ? -13.846 5.695 27.244 1.00 93.00 108 GLU A CA 1
ATOM 804 C C . GLU A 1 108 ? -13.816 4.676 28.390 1.00 93.00 108 GLU A C 1
ATOM 806 O O . GLU A 1 108 ? -14.553 4.823 29.359 1.00 93.00 108 GLU A O 1
ATOM 811 N N . LEU A 1 109 ? -12.915 3.690 28.340 1.00 94.31 109 LEU A N 1
ATOM 812 C CA . LEU A 1 109 ? -12.779 2.690 29.403 1.00 94.31 109 LEU A CA 1
ATOM 813 C C . LEU A 1 109 ? -12.117 3.234 30.685 1.00 94.31 109 LEU A C 1
ATOM 815 O O . LEU A 1 109 ? -12.348 2.714 31.775 1.00 94.31 109 LEU A O 1
ATOM 819 N N . THR A 1 110 ? -11.250 4.241 30.562 1.00 93.12 110 THR A N 1
ATOM 820 C CA . THR A 1 110 ? -10.446 4.771 31.683 1.00 93.12 110 THR A CA 1
ATOM 821 C C . THR A 1 110 ? -11.020 6.042 32.302 1.00 93.12 110 THR A C 1
ATOM 823 O O . THR A 1 110 ? -10.602 6.431 33.396 1.00 93.12 110 THR A O 1
ATOM 826 N N . THR A 1 111 ? -11.983 6.691 31.646 1.00 88.12 111 THR A N 1
ATOM 827 C CA . THR A 1 111 ? -12.673 7.854 32.205 1.00 88.12 111 THR A CA 1
ATOM 828 C C . THR A 1 111 ? -13.753 7.403 33.193 1.00 88.12 111 THR A C 1
ATOM 830 O O . THR A 1 111 ? -14.631 6.626 32.831 1.00 88.12 111 THR A O 1
ATOM 833 N N . PRO A 1 112 ? -13.711 7.856 34.462 1.00 76.88 112 PRO A N 1
ATOM 834 C CA . PRO A 1 112 ? -14.712 7.464 35.445 1.00 76.88 112 PRO A CA 1
ATOM 835 C C . PRO A 1 112 ? -16.111 7.906 35.013 1.00 76.88 112 PRO A C 1
ATOM 837 O O . PRO A 1 112 ? -16.306 9.067 34.641 1.00 76.88 112 PRO A O 1
ATOM 840 N N . ASP A 1 113 ? -17.096 7.019 35.156 1.00 72.69 113 ASP A N 1
ATOM 841 C CA . ASP A 1 113 ? -18.495 7.379 34.955 1.00 72.69 113 ASP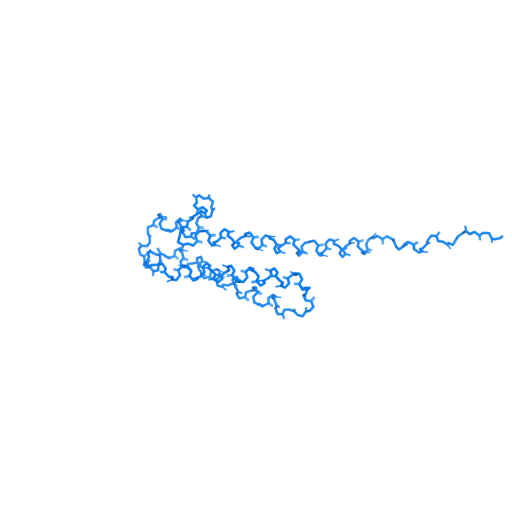 A CA 1
ATOM 842 C C . ASP A 1 113 ? -18.882 8.546 35.869 1.00 72.69 113 ASP A C 1
ATOM 844 O O . ASP A 1 113 ? -18.789 8.483 37.101 1.00 72.69 113 ASP A O 1
ATOM 848 N N . LYS A 1 114 ? -19.401 9.617 35.260 1.00 61.03 114 LYS A N 1
ATOM 849 C CA . LYS A 1 114 ? -19.848 10.845 35.940 1.00 61.03 114 LYS A CA 1
ATOM 850 C C . LYS A 1 114 ? -20.999 10.612 36.942 1.00 61.03 114 LYS A C 1
ATOM 852 O O . LYS A 1 114 ? -21.436 11.552 37.600 1.00 61.03 114 LYS A O 1
ATOM 857 N N . VAL A 1 115 ? -21.505 9.382 37.063 1.00 56.31 115 VAL A N 1
ATOM 858 C CA . VAL A 1 115 ? -22.671 9.012 37.882 1.00 56.31 115 VAL A CA 1
ATOM 859 C C . VAL A 1 115 ? -22.283 8.537 39.293 1.00 56.31 115 VAL A C 1
ATOM 861 O O . VAL A 1 115 ? -23.102 8.617 40.207 1.00 56.31 115 VAL A O 1
ATOM 864 N N . ALA A 1 116 ? -21.029 8.139 39.542 1.00 53.38 116 ALA A N 1
ATOM 865 C CA . ALA A 1 116 ? -20.638 7.567 40.839 1.00 53.38 116 ALA A CA 1
ATOM 866 C C . ALA A 1 116 ? -20.456 8.585 41.994 1.00 53.38 116 ALA A C 1
ATOM 868 O O . ALA A 1 116 ? -20.237 8.178 43.133 1.00 53.38 116 ALA A O 1
ATOM 869 N N . THR A 1 117 ? -20.562 9.900 41.758 1.00 52.59 117 THR A N 1
ATOM 870 C CA . THR A 1 117 ? -20.311 10.938 42.788 1.00 52.59 117 THR A CA 1
ATOM 871 C C . THR A 1 117 ? -21.549 11.686 43.296 1.00 52.59 117 THR A C 1
ATOM 873 O O . THR A 1 117 ? -21.411 12.676 44.012 1.00 52.59 117 THR A O 1
ATOM 876 N N . SER A 1 118 ? -22.768 11.197 43.040 1.00 53.69 118 SER A N 1
ATOM 877 C CA . SER A 1 118 ? -24.000 11.772 43.618 1.00 53.69 118 SER A CA 1
ATOM 878 C C . SER A 1 118 ? -24.624 10.909 44.725 1.00 53.69 118 SER A C 1
ATOM 880 O O . SER A 1 118 ? -25.826 10.688 44.760 1.00 53.69 118 SER A O 1
ATOM 882 N N . ALA A 1 119 ? -23.816 10.449 45.684 1.00 54.75 119 ALA A N 1
ATOM 883 C CA . ALA A 1 119 ? -24.316 9.823 46.912 1.00 54.75 119 ALA A CA 1
ATOM 884 C C . ALA A 1 119 ? -23.619 10.378 48.163 1.00 54.75 119 ALA A C 1
ATOM 886 O O . ALA A 1 119 ? -22.982 9.647 48.915 1.00 54.75 119 ALA A O 1
ATOM 887 N N . LYS A 1 120 ? -23.740 11.691 48.407 1.00 51.03 120 LYS A N 1
ATOM 888 C CA . LYS A 1 120 ? -23.668 12.232 49.775 1.00 51.03 120 LYS A CA 1
ATOM 889 C C . LYS A 1 120 ? -24.366 13.589 49.881 1.00 51.03 120 LYS A C 1
ATOM 891 O O . LYS A 1 120 ? -23.728 14.636 49.842 1.00 51.03 120 LYS A O 1
ATOM 896 N N . LYS A 1 121 ? -25.689 13.580 50.061 1.00 50.31 121 LYS A N 1
ATOM 897 C CA . LYS A 1 121 ? -26.380 14.697 50.715 1.00 50.31 121 LYS A CA 1
ATOM 898 C C . LYS A 1 121 ? -27.488 14.171 51.635 1.00 50.31 121 LYS A C 1
ATOM 900 O O . LYS A 1 121 ? -28.490 13.658 51.159 1.00 50.31 121 LYS A O 1
ATOM 905 N N . THR A 1 122 ? -27.204 14.317 52.935 1.00 49.41 122 THR A N 1
ATOM 906 C CA . THR A 1 122 ? -28.107 14.580 54.078 1.00 49.41 122 THR A CA 1
ATOM 907 C C . THR A 1 122 ? -29.249 13.604 54.379 1.00 49.41 122 THR A C 1
ATOM 909 O O . THR A 1 122 ? -30.228 13.548 53.642 1.00 49.41 122 THR A O 1
ATOM 912 N N . ASN A 1 123 ? -29.184 12.943 55.542 1.00 43.53 123 ASN A N 1
ATOM 913 C CA . ASN A 1 123 ? -29.774 13.447 56.795 1.00 43.53 123 ASN A CA 1
ATOM 914 C C . ASN A 1 123 ? -29.031 12.881 58.009 1.00 43.53 123 ASN A C 1
ATOM 916 O O . ASN A 1 123 ? -28.560 11.727 57.909 1.00 43.53 123 ASN A O 1
#

InterPro domains:
  IPR001800 Lipoprotein, OspC-type [PF01441] (1-114)
  IPR036437 Outer surface protein C-like superfamily [G3DSA:1.20.120.240] (1-122)
  IPR036437 Outer surface protein C-like superfamily [SSF63515] (1-112)

Foldseek 3Di:
DVVLVVVLVVLVVVLVVLVVVLPDPPDDPVLNVLSVQLNVLSVVLNVLLVVDPLNVDPDNDPLLVCLNDVCPVNCVRSSRSVSVNSNVVSVVVSVVVVVVVVVVVVCVVPDDDPPPPPPDDDD